Protein AF-X1IWH0-F1 (afdb_monomer_lite)

Sequence (156 aa):
MVKEAANLKVDIVLKDPWERNLRKILNFGHSIGHALEVWAGYQYLSHGEAVALGMLIETKIARNRGICSEDLEEQIKHALSFLLSSPLRKQEQESINIDIRNLDINQLWETLTLDKKNYQGKITFILPEALGKVILIDSITKEEVVKALEEFKKEW

Structure (mmCIF, N/CA/C/O backbone):
data_AF-X1IWH0-F1
#
_entry.id   AF-X1IWH0-F1
#
loop_
_atom_site.group_PDB
_atom_site.id
_atom_site.type_symbol
_atom_site.label_atom_id
_atom_site.label_alt_id
_atom_site.label_comp_id
_atom_site.label_asym_id
_atom_site.label_entity_id
_atom_site.label_seq_id
_atom_site.pdbx_PDB_ins_code
_atom_site.Cartn_x
_atom_site.Cartn_y
_atom_site.Cartn_z
_atom_site.occupancy
_atom_site.B_iso_or_equiv
_atom_site.auth_seq_id
_atom_site.auth_comp_id
_atom_site.auth_asym_id
_atom_site.auth_atom_id
_atom_site.pdbx_PDB_model_num
ATOM 1 N N . MET A 1 1 ? 16.357 -10.006 -12.582 1.00 80.81 1 MET A N 1
ATOM 2 C CA . MET A 1 1 ? 15.395 -9.136 -11.860 1.00 80.81 1 MET A CA 1
ATOM 3 C C . MET A 1 1 ? 15.557 -7.653 -12.190 1.00 80.81 1 MET A C 1
ATOM 5 O O . MET A 1 1 ? 14.572 -7.018 -12.542 1.00 80.81 1 MET A O 1
ATOM 9 N N . VAL A 1 2 ? 16.762 -7.073 -12.075 1.00 90.94 2 VAL A N 1
ATOM 10 C CA . VAL A 1 2 ? 16.968 -5.624 -12.311 1.00 90.94 2 VAL A CA 1
ATOM 11 C C . VAL A 1 2 ? 16.602 -5.207 -13.740 1.00 90.94 2 VAL A C 1
ATOM 13 O O . VAL A 1 2 ? 15.905 -4.215 -13.932 1.00 90.94 2 VAL A O 1
ATOM 16 N N . LYS A 1 3 ? 17.026 -5.986 -14.744 1.00 94.38 3 LYS A N 1
ATOM 17 C CA . LYS A 1 3 ? 16.736 -5.715 -16.160 1.00 94.38 3 LYS A CA 1
ATOM 18 C C . LYS A 1 3 ? 15.236 -5.760 -16.452 1.00 94.38 3 LYS A C 1
ATOM 20 O O . LYS A 1 3 ? 14.717 -4.882 -17.129 1.00 94.38 3 LYS A O 1
ATOM 25 N N . GLU A 1 4 ? 14.543 -6.771 -15.940 1.00 93.00 4 GLU A N 1
ATOM 26 C CA . GLU A 1 4 ? 13.111 -6.958 -16.165 1.00 93.00 4 GLU A CA 1
ATOM 27 C C . GLU A 1 4 ? 12.297 -5.834 -15.513 1.00 93.00 4 GLU A C 1
ATOM 29 O O . GLU A 1 4 ? 11.425 -5.262 -16.162 1.00 93.00 4 GLU A O 1
ATOM 34 N N . ALA A 1 5 ? 12.630 -5.457 -14.273 1.00 91.38 5 ALA A N 1
ATOM 35 C CA . ALA A 1 5 ? 11.981 -4.346 -13.579 1.00 91.38 5 ALA A CA 1
ATOM 36 C C . ALA A 1 5 ? 12.205 -3.003 -14.296 1.00 91.38 5 ALA A C 1
ATOM 38 O O . ALA A 1 5 ? 11.267 -2.220 -14.463 1.00 91.38 5 ALA A O 1
ATOM 39 N N . ALA A 1 6 ? 13.433 -2.750 -14.762 1.00 93.44 6 ALA A N 1
ATOM 40 C CA . ALA A 1 6 ? 13.753 -1.550 -15.529 1.00 93.44 6 ALA A CA 1
ATOM 41 C C . ALA A 1 6 ? 12.962 -1.496 -16.842 1.00 93.44 6 ALA A C 1
ATOM 43 O O . ALA A 1 6 ? 12.339 -0.477 -17.131 1.00 93.44 6 ALA A O 1
ATOM 44 N N . ASN A 1 7 ? 12.923 -2.600 -17.593 1.00 95.06 7 ASN A N 1
ATOM 45 C CA . ASN A 1 7 ? 12.180 -2.681 -18.849 1.00 95.06 7 ASN A CA 1
ATOM 46 C C . ASN A 1 7 ? 10.680 -2.448 -18.641 1.00 95.06 7 ASN A C 1
ATOM 48 O O . ASN A 1 7 ? 10.093 -1.644 -19.355 1.00 95.06 7 ASN A O 1
ATOM 52 N N . LEU A 1 8 ? 10.077 -3.063 -17.617 1.00 92.62 8 LEU A N 1
ATOM 53 C CA . LEU A 1 8 ? 8.661 -2.859 -17.305 1.00 92.62 8 LEU A CA 1
ATOM 54 C C . LEU A 1 8 ? 8.350 -1.383 -17.016 1.00 92.62 8 LEU A C 1
ATOM 56 O O . LEU A 1 8 ? 7.378 -0.830 -17.535 1.00 92.62 8 LEU A O 1
ATOM 60 N N . LYS A 1 9 ? 9.192 -0.724 -16.209 1.00 93.31 9 LYS A N 1
ATOM 61 C CA . LYS A 1 9 ? 9.035 0.703 -15.904 1.00 93.31 9 LYS A CA 1
ATOM 62 C C . LYS A 1 9 ? 9.195 1.558 -17.158 1.00 93.31 9 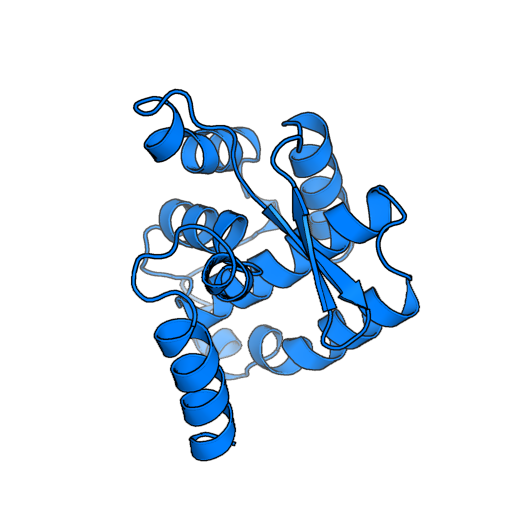LYS A C 1
ATOM 64 O O . LYS A 1 9 ? 8.391 2.462 -17.368 1.00 93.31 9 LYS A O 1
ATOM 69 N N . VAL A 1 10 ? 10.201 1.276 -17.985 1.00 95.31 10 VAL A N 1
ATOM 70 C CA . VAL A 1 10 ? 10.434 1.987 -19.250 1.00 95.31 10 VAL A CA 1
ATOM 71 C C . VAL A 1 10 ? 9.225 1.851 -20.171 1.00 95.31 10 VAL A C 1
ATOM 73 O O . VAL A 1 10 ? 8.728 2.865 -20.651 1.00 95.31 10 VAL A O 1
ATOM 76 N N . ASP A 1 11 ? 8.688 0.645 -20.346 1.00 95.31 11 ASP A N 1
ATOM 77 C CA . ASP A 1 11 ? 7.522 0.402 -21.200 1.00 95.31 11 ASP A CA 1
ATOM 78 C C . ASP A 1 11 ? 6.290 1.193 -20.743 1.00 95.31 11 ASP A C 1
ATOM 80 O O . ASP A 1 11 ? 5.543 1.722 -21.567 1.00 95.31 11 ASP A O 1
ATOM 84 N N . ILE A 1 12 ? 6.071 1.297 -19.429 1.00 93.62 12 ILE A N 1
ATOM 85 C CA . ILE A 1 12 ? 4.967 2.078 -18.857 1.00 93.62 12 ILE A CA 1
ATOM 86 C C . ILE A 1 12 ? 5.210 3.582 -19.035 1.00 93.62 12 ILE A C 1
ATOM 88 O O . ILE A 1 12 ? 4.307 4.305 -19.457 1.00 93.62 12 ILE A O 1
ATOM 92 N N . VAL A 1 13 ? 6.427 4.059 -18.760 1.00 94.31 13 VAL A N 1
ATOM 93 C CA . VAL A 1 13 ? 6.792 5.478 -18.887 1.00 94.31 13 VAL A CA 1
ATOM 94 C C . VAL A 1 13 ? 6.728 5.940 -20.342 1.00 94.31 13 VAL A C 1
ATOM 96 O O . VAL A 1 13 ? 6.240 7.033 -20.598 1.00 94.31 13 VAL A O 1
ATOM 99 N N . LEU A 1 14 ? 7.149 5.121 -21.307 1.00 94.69 14 LEU A N 1
ATOM 100 C CA . LEU A 1 14 ? 7.061 5.462 -22.730 1.00 94.69 14 LEU A CA 1
ATOM 101 C C . LEU A 1 14 ? 5.611 5.592 -23.213 1.00 94.69 14 LEU A C 1
ATOM 103 O O . LEU A 1 14 ? 5.326 6.413 -24.083 1.00 94.69 14 LEU A O 1
ATOM 107 N N . LYS A 1 15 ? 4.688 4.813 -22.638 1.00 94.19 15 LYS A N 1
ATOM 108 C CA . LYS A 1 15 ? 3.253 4.876 -22.956 1.00 94.19 15 LYS A CA 1
ATOM 109 C C . LYS A 1 15 ? 2.544 6.069 -22.311 1.00 94.19 15 LYS A C 1
ATOM 111 O O . LYS A 1 15 ? 1.533 6.521 -22.840 1.00 94.19 15 LYS A O 1
ATOM 116 N N . ASP A 1 16 ? 3.051 6.579 -21.190 1.00 93.19 16 ASP A N 1
ATOM 117 C CA . ASP A 1 16 ? 2.509 7.761 -20.511 1.00 93.19 16 ASP A CA 1
ATOM 118 C C . ASP A 1 16 ? 3.623 8.613 -19.863 1.00 93.19 16 ASP A C 1
ATOM 120 O O . ASP A 1 16 ? 3.792 8.612 -18.637 1.00 93.19 16 ASP A O 1
ATOM 124 N N . PRO A 1 17 ? 4.397 9.367 -20.673 1.00 90.31 17 PRO A N 1
ATOM 125 C CA . PRO A 1 17 ? 5.570 10.100 -20.185 1.00 90.31 17 PRO A CA 1
ATOM 126 C C . PRO A 1 17 ? 5.227 11.186 -19.163 1.00 90.31 17 PRO A C 1
ATOM 128 O O . PRO A 1 17 ? 6.025 11.482 -18.274 1.00 90.31 17 PRO A O 1
ATOM 131 N N . TRP A 1 18 ? 4.021 11.747 -19.275 1.00 88.06 18 TRP A N 1
ATOM 132 C CA . TRP A 1 18 ? 3.540 12.893 -18.502 1.00 88.06 18 TRP A CA 1
ATOM 133 C C . TRP A 1 18 ? 2.641 12.506 -17.320 1.00 88.06 18 TRP A C 1
ATOM 135 O O . TRP A 1 18 ? 2.018 13.385 -16.734 1.00 88.06 18 TRP A O 1
ATOM 145 N N . GLU A 1 19 ? 2.539 11.211 -17.003 1.00 84.19 19 GLU A N 1
ATOM 146 C CA . GLU A 1 19 ? 1.761 10.681 -15.873 1.00 84.19 19 GLU A CA 1
ATOM 147 C C . GLU A 1 19 ? 0.295 11.137 -15.843 1.00 84.19 19 GLU A C 1
ATOM 149 O O . GLU A 1 19 ? -0.283 11.466 -14.804 1.00 84.19 19 GLU A O 1
ATOM 154 N N . ARG A 1 20 ? -0.348 11.163 -17.010 1.00 82.06 20 ARG A N 1
ATOM 155 C CA . ARG A 1 20 ? -1.751 11.583 -17.090 1.00 82.06 20 ARG A CA 1
ATOM 156 C C . ARG A 1 20 ? -2.684 10.465 -16.637 1.00 82.06 20 ARG A C 1
ATOM 158 O O . ARG A 1 20 ? -3.678 10.744 -15.964 1.00 82.06 20 ARG A O 1
ATOM 165 N N . ASN A 1 21 ? -2.345 9.215 -16.956 1.00 85.00 21 ASN A N 1
ATOM 166 C CA . ASN A 1 21 ? -3.210 8.051 -16.786 1.00 85.00 21 ASN A CA 1
ATOM 167 C C . ASN A 1 21 ? -2.412 6.802 -16.376 1.00 85.00 21 ASN A C 1
ATOM 169 O O . ASN A 1 21 ? -2.258 6.536 -15.187 1.00 85.00 21 ASN A O 1
ATOM 173 N N . LEU A 1 22 ? -1.922 6.031 -17.354 1.00 89.62 22 LEU A N 1
ATOM 174 C CA . LEU A 1 22 ? -1.364 4.690 -17.164 1.00 89.62 22 LEU A CA 1
ATOM 175 C C . LEU A 1 22 ? -0.213 4.662 -16.160 1.00 89.62 22 LEU A C 1
ATOM 177 O O . LEU A 1 22 ? -0.150 3.748 -15.346 1.00 89.62 22 LEU A O 1
ATOM 181 N N . ARG A 1 23 ? 0.692 5.644 -16.194 1.00 91.75 23 ARG A N 1
ATOM 182 C CA . ARG A 1 23 ? 1.911 5.610 -15.375 1.00 91.75 23 ARG A CA 1
ATOM 183 C C . ARG A 1 23 ? 1.618 5.643 -13.872 1.00 91.75 23 ARG A C 1
ATOM 185 O O . ARG A 1 23 ? 2.426 5.132 -13.100 1.00 91.75 23 ARG A O 1
ATOM 192 N N . LYS A 1 24 ? 0.438 6.124 -13.465 1.00 91.06 24 LYS A N 1
ATOM 193 C CA . LYS A 1 24 ? -0.007 6.136 -12.063 1.00 91.06 24 LYS A CA 1
ATOM 194 C C . LYS A 1 24 ? -0.025 4.748 -11.426 1.00 91.06 24 LYS A C 1
ATOM 196 O O . LYS A 1 24 ? 0.136 4.671 -10.219 1.00 91.06 24 LYS A O 1
ATOM 201 N N . ILE A 1 25 ? -0.157 3.660 -12.196 1.00 93.50 25 ILE A N 1
ATOM 202 C CA . ILE A 1 25 ? -0.118 2.287 -11.653 1.00 93.50 25 ILE A CA 1
ATOM 203 C C . ILE A 1 25 ? 1.199 1.957 -10.937 1.00 93.50 25 ILE A C 1
ATOM 205 O O . ILE A 1 25 ? 1.229 1.069 -10.092 1.00 93.50 25 ILE A O 1
ATOM 209 N N . LEU A 1 26 ? 2.283 2.672 -11.260 1.00 93.12 26 LEU A N 1
ATOM 210 C CA . LEU A 1 26 ? 3.579 2.517 -10.599 1.00 93.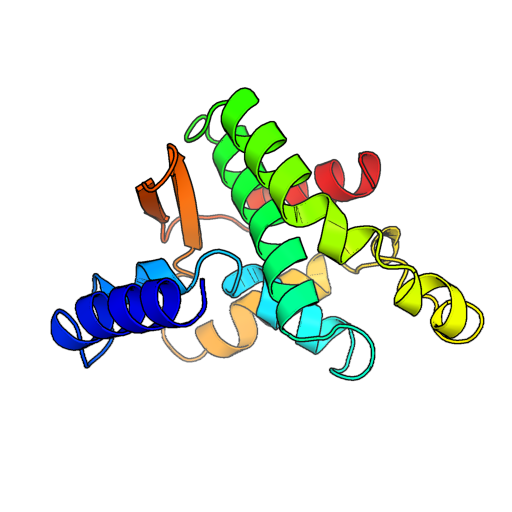12 26 LEU A CA 1
ATOM 211 C C . LEU A 1 26 ? 3.568 3.024 -9.150 1.00 93.12 26 LEU A C 1
ATOM 213 O O . LEU A 1 26 ? 4.465 2.679 -8.389 1.00 93.12 26 LEU A O 1
ATOM 217 N N . ASN A 1 27 ? 2.551 3.802 -8.773 1.00 93.56 27 ASN A N 1
ATOM 218 C CA . ASN A 1 27 ? 2.424 4.417 -7.456 1.00 93.56 27 ASN A CA 1
ATOM 219 C C . ASN A 1 27 ? 1.688 3.513 -6.447 1.00 93.56 27 ASN A C 1
ATOM 221 O O . ASN A 1 27 ? 1.240 4.003 -5.411 1.00 93.56 27 ASN A O 1
ATOM 225 N N . PHE A 1 28 ? 1.551 2.209 -6.720 1.00 96.38 28 PHE A N 1
ATOM 226 C CA . PHE A 1 28 ? 1.044 1.251 -5.731 1.00 96.38 28 PHE A CA 1
ATOM 227 C C . PHE A 1 28 ? 1.899 1.305 -4.457 1.00 96.38 28 PHE A C 1
ATOM 229 O O . PHE A 1 28 ? 3.128 1.249 -4.523 1.00 96.38 28 PHE A O 1
ATOM 236 N N . GLY A 1 29 ? 1.248 1.496 -3.311 1.00 94.56 29 GLY A N 1
ATOM 237 C CA . GLY A 1 29 ? 1.874 1.655 -2.002 1.00 94.56 29 GLY A CA 1
ATOM 238 C C . GLY A 1 29 ? 2.501 3.024 -1.742 1.00 94.56 29 GLY A C 1
ATOM 239 O O . GLY A 1 29 ? 2.884 3.299 -0.609 1.00 94.56 29 GLY A O 1
ATOM 240 N N . HIS A 1 30 ? 2.608 3.906 -2.741 1.00 94.00 30 HIS A N 1
ATOM 241 C CA . HIS A 1 30 ? 3.309 5.183 -2.579 1.00 94.00 30 HIS A CA 1
ATOM 242 C C . HIS A 1 30 ? 2.453 6.243 -1.884 1.00 94.00 30 HIS A C 1
ATOM 244 O O . HIS A 1 30 ? 3.011 7.143 -1.263 1.00 94.00 30 HIS A O 1
ATOM 250 N N . SER A 1 31 ? 1.117 6.151 -1.941 1.00 91.56 31 SER A N 1
ATOM 251 C CA . SER A 1 31 ? 0.270 7.130 -1.247 1.00 91.56 31 SER A CA 1
ATOM 252 C C . SER A 1 31 ? 0.470 7.005 0.259 1.00 91.56 31 SER A C 1
ATOM 254 O O . SER A 1 31 ? 0.873 7.966 0.910 1.00 91.56 31 SER A O 1
ATOM 256 N N . ILE A 1 32 ? 0.266 5.801 0.800 1.00 92.38 32 ILE A N 1
ATOM 257 C CA . ILE A 1 32 ? 0.522 5.531 2.219 1.00 92.38 32 ILE A CA 1
ATOM 258 C C . ILE A 1 32 ? 2.023 5.574 2.531 1.00 92.38 32 ILE A C 1
ATOM 260 O O . ILE A 1 32 ? 2.406 6.113 3.566 1.00 92.38 32 ILE A O 1
ATOM 264 N N . GLY A 1 33 ? 2.873 5.066 1.634 1.00 92.06 33 GLY A N 1
ATOM 265 C CA . GLY A 1 33 ? 4.323 5.032 1.821 1.00 92.06 33 GLY A CA 1
ATOM 266 C C . GLY A 1 33 ? 4.927 6.413 2.056 1.00 92.06 33 GLY A C 1
ATOM 267 O O . GLY A 1 33 ? 5.575 6.617 3.076 1.00 92.06 33 GLY A O 1
ATOM 268 N N . HIS A 1 34 ? 4.633 7.398 1.203 1.00 91.06 34 HIS A N 1
ATOM 269 C CA . HIS A 1 34 ? 5.124 8.765 1.413 1.00 91.06 34 HIS A CA 1
ATOM 270 C C . HIS A 1 34 ? 4.619 9.368 2.732 1.00 91.06 34 HIS A C 1
ATOM 272 O O . HIS A 1 34 ? 5.352 10.080 3.418 1.00 91.06 34 HIS A O 1
ATOM 278 N N . ALA A 1 35 ? 3.380 9.064 3.131 1.00 89.94 35 ALA A N 1
ATOM 279 C CA . ALA A 1 35 ? 2.857 9.539 4.408 1.00 89.94 35 ALA A CA 1
ATOM 280 C C . ALA A 1 35 ? 3.581 8.907 5.611 1.00 89.94 35 ALA A C 1
ATOM 282 O O . ALA A 1 35 ? 3.817 9.586 6.611 1.00 89.94 35 ALA A O 1
ATOM 283 N N . LEU A 1 36 ? 3.980 7.636 5.499 1.00 88.88 36 LEU A N 1
ATOM 284 C CA . LEU A 1 36 ? 4.807 6.951 6.492 1.00 88.88 36 LEU A CA 1
ATOM 285 C C . LEU A 1 36 ? 6.236 7.505 6.539 1.00 88.88 36 LEU A C 1
ATOM 287 O O . LEU A 1 36 ? 6.778 7.635 7.632 1.00 88.88 36 LEU A O 1
ATOM 291 N N . GLU A 1 37 ? 6.838 7.869 5.403 1.00 89.69 37 GLU A N 1
ATOM 292 C CA . GLU A 1 37 ? 8.172 8.495 5.366 1.00 89.69 37 GLU A CA 1
ATOM 293 C C . GLU A 1 37 ? 8.189 9.830 6.114 1.00 89.69 37 GLU A C 1
ATOM 295 O O . GLU A 1 37 ? 9.063 10.064 6.951 1.00 89.69 37 GLU A O 1
ATOM 300 N N . VAL A 1 38 ? 7.191 10.681 5.854 1.00 88.06 38 VAL A N 1
ATOM 301 C CA . VAL A 1 38 ? 7.022 11.965 6.548 1.00 88.06 38 VAL A CA 1
ATOM 302 C C . VAL A 1 38 ? 6.811 11.744 8.043 1.00 88.06 38 VAL A C 1
ATOM 304 O O . VAL A 1 38 ? 7.449 12.414 8.854 1.00 88.06 38 VAL A O 1
ATOM 307 N N . TRP A 1 39 ? 5.941 10.801 8.419 1.00 85.62 39 TRP A N 1
ATOM 308 C CA . TRP A 1 39 ? 5.690 10.480 9.825 1.00 85.62 39 TRP A CA 1
ATOM 309 C C . TRP A 1 39 ? 6.949 9.960 10.534 1.00 85.62 39 TRP A C 1
ATOM 311 O O . TRP A 1 39 ? 7.241 10.377 11.651 1.00 85.62 39 TRP A O 1
ATOM 321 N N . ALA A 1 40 ? 7.737 9.117 9.864 1.00 82.06 40 ALA A N 1
ATOM 322 C CA . ALA A 1 40 ? 9.007 8.601 10.371 1.00 82.06 40 ALA A CA 1
ATOM 323 C C . ALA A 1 40 ? 10.164 9.617 10.276 1.00 82.06 40 ALA A C 1
ATOM 325 O O . ALA A 1 40 ? 11.315 9.266 10.544 1.00 82.06 40 ALA A O 1
ATOM 326 N N . GLY A 1 41 ? 9.895 10.857 9.857 1.00 82.12 41 GLY A N 1
ATOM 327 C CA . GLY A 1 41 ? 10.893 11.918 9.752 1.00 82.12 41 GLY A CA 1
ATOM 328 C C . GLY A 1 41 ? 12.024 11.624 8.763 1.00 82.12 41 GLY A C 1
ATOM 329 O O . GLY A 1 41 ? 13.107 12.176 8.927 1.00 82.12 41 GLY A O 1
ATOM 330 N N . TYR A 1 42 ? 11.805 10.751 7.769 1.00 78.44 42 TYR A N 1
ATOM 331 C CA . TYR A 1 42 ? 12.791 10.307 6.764 1.00 78.44 42 TYR A CA 1
ATOM 332 C C . TYR A 1 42 ? 14.075 9.653 7.303 1.00 78.44 42 TYR A C 1
ATOM 334 O O . TYR A 1 42 ? 15.003 9.398 6.538 1.00 78.44 42 TYR A O 1
ATOM 342 N N . GLN A 1 43 ? 14.164 9.396 8.606 1.00 70.38 43 GLN A N 1
ATOM 343 C CA . GLN A 1 43 ? 15.386 8.880 9.232 1.00 70.38 43 GLN A CA 1
ATOM 344 C C . GLN A 1 43 ? 15.325 7.382 9.497 1.00 70.38 43 GLN A C 1
ATOM 346 O O . GLN A 1 43 ? 16.363 6.736 9.600 1.00 70.38 43 GLN A O 1
ATOM 351 N N . TYR A 1 44 ? 14.115 6.845 9.630 1.00 72.62 44 TYR A N 1
ATOM 352 C CA . TYR A 1 44 ? 13.922 5.555 10.278 1.00 72.62 44 TYR A CA 1
ATOM 353 C C . TYR A 1 44 ? 13.217 4.522 9.389 1.00 72.62 44 TYR A C 1
ATOM 355 O O . TYR A 1 44 ? 13.374 3.323 9.593 1.00 72.62 44 TYR A O 1
ATOM 363 N N . LEU A 1 45 ? 12.467 4.973 8.381 1.00 78.25 45 LEU A N 1
ATOM 364 C CA . LEU A 1 45 ? 11.965 4.119 7.308 1.00 78.25 45 LEU A CA 1
ATOM 365 C C . LEU A 1 45 ? 12.718 4.458 6.030 1.00 78.25 45 LEU A C 1
ATOM 367 O O . LEU A 1 45 ? 12.668 5.599 5.567 1.00 78.25 45 LEU A O 1
ATOM 371 N N . SER A 1 46 ? 13.381 3.467 5.437 1.00 86.38 46 SER A N 1
ATOM 372 C CA . SER A 1 46 ? 13.839 3.610 4.060 1.00 86.38 46 SER A CA 1
ATOM 373 C C . SER A 1 46 ? 12.637 3.710 3.117 1.00 86.38 46 SER A C 1
ATOM 375 O O . SER A 1 46 ? 11.558 3.180 3.396 1.00 86.38 46 SER A O 1
ATOM 377 N N . HIS A 1 47 ? 12.839 4.326 1.953 1.00 88.94 47 HIS A N 1
ATOM 378 C CA . HIS A 1 47 ? 11.783 4.456 0.949 1.00 88.94 47 HIS A CA 1
ATOM 379 C C . HIS A 1 47 ? 11.155 3.107 0.571 1.00 88.94 47 HIS A C 1
ATOM 381 O O . HIS A 1 47 ? 9.936 2.966 0.514 1.00 88.94 47 HIS A O 1
ATOM 387 N N . GLY A 1 48 ? 11.986 2.077 0.378 1.00 88.81 48 GLY A N 1
ATOM 388 C CA . GLY A 1 48 ? 11.513 0.733 0.047 1.00 88.81 48 GLY A CA 1
ATOM 389 C C . GLY A 1 48 ? 10.659 0.102 1.151 1.00 88.81 48 GLY A C 1
ATOM 390 O O . GLY A 1 48 ? 9.668 -0.559 0.848 1.00 88.81 48 GLY A O 1
ATOM 391 N N . GLU A 1 49 ? 10.999 0.326 2.422 1.00 88.25 49 GLU A N 1
ATOM 392 C CA . GLU A 1 49 ? 10.195 -0.157 3.551 1.00 88.25 49 GLU A CA 1
ATOM 393 C C . GLU A 1 49 ? 8.874 0.596 3.672 1.00 88.25 49 GLU A C 1
ATOM 395 O O . GLU A 1 49 ? 7.833 -0.025 3.883 1.00 88.25 49 GLU A O 1
ATOM 400 N N . ALA A 1 50 ? 8.898 1.919 3.516 1.00 89.81 50 ALA A N 1
ATOM 401 C CA . ALA A 1 50 ? 7.692 2.728 3.568 1.00 89.81 50 ALA A CA 1
ATOM 402 C C . ALA A 1 50 ? 6.718 2.349 2.444 1.00 89.81 50 ALA A C 1
ATOM 404 O O . ALA A 1 50 ? 5.534 2.139 2.706 1.00 89.81 50 ALA A O 1
ATOM 405 N N . VAL A 1 51 ? 7.215 2.169 1.215 1.00 93.38 51 VAL A N 1
ATOM 406 C CA . VAL A 1 51 ? 6.407 1.682 0.086 1.00 93.38 51 VAL A CA 1
ATOM 407 C C . VAL A 1 51 ? 5.884 0.270 0.353 1.00 93.38 51 VAL A C 1
ATOM 409 O O . VAL A 1 51 ? 4.710 0.020 0.105 1.00 93.38 51 VAL A O 1
ATOM 412 N N . ALA A 1 52 ? 6.687 -0.642 0.911 1.00 92.69 52 ALA A N 1
ATOM 413 C CA . ALA A 1 52 ? 6.227 -1.992 1.248 1.00 92.69 52 ALA A CA 1
ATOM 414 C C . ALA A 1 52 ? 5.094 -1.986 2.291 1.00 92.69 52 ALA A C 1
ATOM 416 O O . ALA A 1 52 ? 4.079 -2.655 2.103 1.00 92.69 52 ALA A O 1
ATOM 417 N N . LEU A 1 53 ? 5.224 -1.199 3.363 1.00 91.19 53 LEU A N 1
ATOM 418 C CA . LEU A 1 53 ? 4.152 -1.008 4.348 1.00 91.19 53 LEU A CA 1
ATOM 419 C C . LEU A 1 53 ? 2.914 -0.376 3.704 1.00 91.19 53 LEU A C 1
ATOM 421 O O . LEU A 1 53 ? 1.789 -0.818 3.943 1.00 91.19 53 LEU A O 1
ATOM 425 N N . GLY A 1 54 ? 3.121 0.612 2.833 1.00 93.69 54 GLY A N 1
ATOM 426 C CA . GLY A 1 54 ? 2.052 1.230 2.066 1.00 93.69 54 GLY A CA 1
ATOM 427 C C . GLY A 1 54 ? 1.317 0.236 1.168 1.00 93.69 54 GLY A C 1
ATOM 428 O O . GLY A 1 54 ? 0.091 0.244 1.147 1.00 93.69 54 GLY A O 1
ATOM 429 N N . MET A 1 55 ? 2.029 -0.675 0.495 1.00 96.38 55 MET A N 1
ATOM 430 C CA . MET A 1 55 ? 1.422 -1.739 -0.311 1.00 96.38 55 MET A CA 1
ATOM 431 C C . MET A 1 55 ? 0.531 -2.645 0.542 1.00 96.38 55 MET A C 1
ATOM 433 O O . MET A 1 55 ? -0.561 -2.994 0.100 1.00 96.38 55 MET A O 1
ATOM 437 N N . LEU A 1 56 ? 0.942 -3.001 1.764 1.00 94.69 56 LEU A N 1
ATOM 438 C CA . LEU A 1 56 ? 0.122 -3.825 2.662 1.00 94.69 56 LEU A CA 1
ATOM 439 C C . LEU A 1 56 ? -1.156 -3.104 3.100 1.00 94.69 56 LEU A C 1
ATOM 441 O O . LEU A 1 56 ? -2.239 -3.684 3.049 1.00 94.69 56 LEU A O 1
ATOM 445 N N . ILE A 1 57 ? -1.052 -1.830 3.477 1.00 94.19 57 ILE A N 1
ATOM 446 C CA . ILE A 1 57 ? -2.205 -1.032 3.914 1.00 94.19 57 ILE A CA 1
ATOM 447 C C . ILE A 1 57 ? -3.161 -0.774 2.740 1.00 94.19 57 ILE A C 1
ATOM 449 O O . ILE A 1 57 ? -4.370 -0.947 2.880 1.00 94.19 57 ILE A O 1
ATOM 453 N N . GLU A 1 58 ? -2.646 -0.428 1.557 1.00 96.56 58 GLU A N 1
ATOM 454 C CA . GLU A 1 58 ? -3.461 -0.264 0.346 1.00 96.56 58 GLU A CA 1
ATOM 455 C C . GLU A 1 58 ? -4.121 -1.590 -0.074 1.00 96.56 58 GLU A C 1
ATOM 457 O O . GLU A 1 58 ? -5.289 -1.608 -0.462 1.00 96.56 58 GLU A O 1
ATOM 462 N N . THR A 1 59 ? -3.436 -2.724 0.096 1.00 97.31 59 THR A N 1
ATOM 463 C CA . THR A 1 59 ? -4.028 -4.056 -0.113 1.00 97.31 59 THR A CA 1
ATOM 464 C C . THR A 1 59 ? -5.153 -4.335 0.883 1.00 97.31 59 THR A C 1
ATOM 466 O O . THR A 1 59 ? -6.208 -4.815 0.478 1.00 97.31 59 THR A O 1
ATOM 469 N N . LYS A 1 60 ? -4.997 -3.964 2.159 1.00 96.19 60 LYS A N 1
ATOM 470 C CA . LYS A 1 60 ? -6.065 -4.090 3.164 1.00 96.19 60 LYS A CA 1
ATOM 471 C C . LYS A 1 60 ? -7.294 -3.254 2.791 1.00 96.19 60 LYS A C 1
ATOM 473 O O . LYS A 1 60 ? -8.424 -3.726 2.909 1.00 96.19 60 LYS A O 1
ATOM 478 N N . ILE A 1 61 ? -7.100 -2.037 2.272 1.00 96.88 61 ILE A N 1
ATOM 479 C CA . ILE A 1 61 ? -8.199 -1.214 1.731 1.00 96.88 61 ILE A CA 1
ATOM 480 C C . ILE A 1 61 ? -8.892 -1.947 0.571 1.00 96.88 61 ILE A C 1
ATOM 482 O O . ILE A 1 61 ? -10.123 -2.013 0.527 1.00 96.88 61 ILE A O 1
ATOM 486 N N . ALA A 1 62 ? -8.120 -2.538 -0.346 1.00 97.75 62 ALA A N 1
ATOM 487 C CA . ALA A 1 62 ? -8.655 -3.320 -1.459 1.00 97.75 62 ALA A CA 1
ATOM 488 C C . ALA A 1 62 ? -9.466 -4.535 -0.977 1.00 97.75 62 ALA A C 1
ATOM 490 O O . ALA A 1 62 ? -10.579 -4.766 -1.461 1.00 97.75 62 ALA A O 1
ATOM 491 N N . ARG A 1 63 ? -8.962 -5.264 0.027 1.00 97.62 63 ARG A N 1
ATOM 492 C CA . ARG A 1 63 ? -9.647 -6.400 0.652 1.00 97.62 63 ARG A CA 1
ATOM 493 C C . ARG A 1 63 ? -10.970 -5.971 1.274 1.00 97.62 63 ARG A C 1
ATOM 495 O O . ARG A 1 63 ? -12.001 -6.582 0.995 1.00 97.62 63 ARG A O 1
ATOM 502 N N . ASN A 1 64 ? -10.955 -4.885 2.045 1.00 97.00 64 ASN A N 1
ATOM 503 C CA . ASN A 1 64 ? -12.131 -4.335 2.718 1.00 97.00 64 ASN A CA 1
ATOM 504 C C . ASN A 1 64 ? -13.229 -3.878 1.750 1.00 97.00 64 ASN A C 1
ATOM 506 O O . ASN A 1 64 ? -14.409 -3.930 2.094 1.00 97.00 64 ASN A O 1
ATOM 510 N N . ARG A 1 65 ? -12.856 -3.471 0.533 1.00 96.62 65 ARG A N 1
ATOM 511 C CA . ARG A 1 65 ? -13.791 -3.140 -0.553 1.00 96.62 65 ARG A CA 1
ATOM 512 C C . ARG A 1 65 ? -14.229 -4.342 -1.395 1.00 96.62 65 ARG A C 1
ATOM 514 O O . ARG A 1 65 ? -15.015 -4.167 -2.321 1.00 96.62 65 ARG A O 1
ATOM 521 N N . GLY A 1 66 ? -13.716 -5.541 -1.119 1.00 97.31 66 GLY A N 1
ATOM 522 C CA . GLY A 1 66 ? -13.965 -6.731 -1.935 1.00 97.31 66 GLY A CA 1
ATOM 523 C C . GLY A 1 66 ? -13.316 -6.683 -3.323 1.00 97.31 66 GLY A C 1
ATOM 524 O O . GLY A 1 66 ? -13.741 -7.414 -4.212 1.00 97.31 66 GLY A O 1
ATOM 525 N N . ILE A 1 67 ? -12.312 -5.823 -3.519 1.00 97.81 67 ILE A N 1
ATOM 526 C CA . ILE A 1 67 ? -11.592 -5.666 -4.793 1.00 97.81 67 ILE A CA 1
ATOM 527 C C . ILE A 1 67 ? -10.585 -6.799 -4.987 1.00 97.81 67 ILE A C 1
ATOM 529 O O . ILE A 1 67 ? -10.428 -7.287 -6.103 1.00 97.81 67 ILE A O 1
ATOM 533 N N . CYS A 1 68 ? -9.920 -7.229 -3.912 1.00 97.62 68 CYS A N 1
ATOM 534 C CA . CYS A 1 68 ? -9.021 -8.377 -3.940 1.00 97.62 68 CYS A CA 1
ATOM 535 C C . CYS A 1 68 ? -9.497 -9.518 -3.040 1.00 97.62 68 CYS A C 1
ATOM 537 O O . CYS A 1 68 ? -10.247 -9.327 -2.071 1.00 97.62 68 CYS A O 1
ATOM 539 N N . SER A 1 69 ? -9.024 -10.722 -3.364 1.00 97.69 69 SER A N 1
ATOM 540 C CA . SER A 1 69 ? -9.185 -11.905 -2.525 1.00 97.69 69 SER A CA 1
ATOM 541 C C . SER A 1 69 ? -8.243 -11.873 -1.321 1.00 97.69 69 SER A C 1
ATOM 543 O O . SER A 1 69 ? -7.223 -11.184 -1.317 1.00 97.69 69 SER A O 1
ATOM 545 N N . GLU A 1 70 ? -8.589 -12.661 -0.308 1.00 96.56 70 GLU A N 1
ATOM 546 C CA . GLU A 1 70 ? -7.727 -12.938 0.847 1.00 96.56 70 GLU A CA 1
ATOM 547 C C . GLU A 1 70 ? -6.435 -13.646 0.420 1.00 96.56 70 GLU A C 1
ATOM 549 O O . GLU A 1 70 ? -5.350 -13.273 0.852 1.00 96.56 70 GLU A O 1
ATOM 554 N N . ASP A 1 71 ? -6.526 -14.569 -0.544 1.00 97.75 71 ASP A N 1
ATOM 555 C CA . ASP A 1 71 ? -5.352 -15.237 -1.115 1.00 97.75 71 ASP A CA 1
ATOM 556 C C . ASP A 1 71 ? -4.360 -14.254 -1.752 1.00 97.75 71 ASP A C 1
ATOM 558 O O . ASP A 1 71 ? -3.150 -14.471 -1.684 1.00 97.75 71 ASP A O 1
ATOM 562 N N . LEU A 1 72 ? -4.844 -13.187 -2.406 1.00 97.50 72 LEU A N 1
ATOM 563 C CA . LEU A 1 72 ? -3.966 -12.171 -2.993 1.00 97.50 72 LEU A CA 1
ATOM 564 C C . LEU A 1 72 ? -3.284 -11.346 -1.902 1.00 97.50 72 LEU A C 1
ATOM 566 O O . LEU A 1 72 ? -2.095 -11.050 -2.009 1.00 97.50 72 LEU A O 1
ATOM 570 N N . GLU A 1 73 ? -4.032 -10.983 -0.864 1.00 96.19 73 GLU A N 1
ATOM 571 C CA . GLU A 1 73 ? -3.497 -10.263 0.286 1.00 96.19 73 GLU A CA 1
ATOM 572 C C . GLU A 1 73 ? -2.379 -11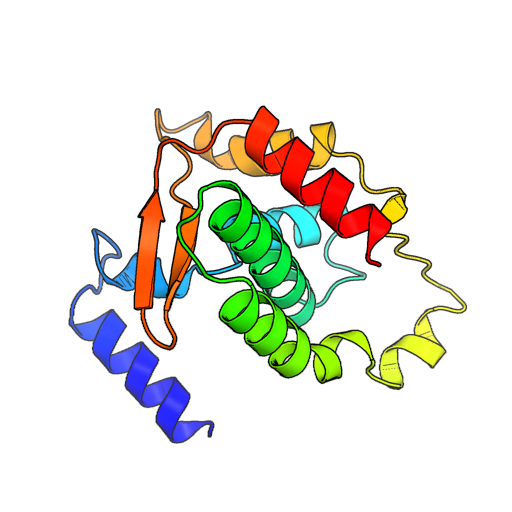.055 0.972 1.00 96.19 73 GLU A C 1
ATOM 574 O O . GLU A 1 73 ? -1.290 -10.517 1.184 1.00 96.19 73 GLU A O 1
ATOM 579 N N . GLU A 1 74 ? -2.597 -12.346 1.221 1.00 95.19 74 GLU A N 1
ATOM 580 C CA . GLU A 1 74 ? -1.592 -13.207 1.844 1.00 95.19 74 GLU A CA 1
ATOM 581 C C . GLU A 1 74 ? -0.366 -13.402 0.937 1.00 95.19 74 GLU A C 1
ATOM 583 O O . GLU A 1 74 ? 0.772 -13.376 1.406 1.00 95.19 74 GLU A O 1
ATOM 588 N N . GLN A 1 75 ? -0.556 -13.507 -0.384 1.00 96.31 75 GLN A N 1
ATOM 589 C CA . GLN A 1 75 ? 0.559 -13.557 -1.337 1.00 96.31 75 GLN A CA 1
ATOM 590 C C . GLN A 1 75 ? 1.410 -12.285 -1.311 1.00 96.31 75 GLN A C 1
ATOM 592 O O . GLN A 1 75 ? 2.639 -12.374 -1.317 1.00 96.31 75 GLN A O 1
ATOM 597 N N . ILE A 1 76 ? 0.780 -11.106 -1.266 1.00 95.44 76 ILE A N 1
ATOM 598 C CA . ILE A 1 76 ? 1.488 -9.823 -1.167 1.00 95.44 76 ILE A CA 1
ATOM 599 C C . ILE A 1 76 ? 2.233 -9.740 0.171 1.00 95.44 76 ILE A C 1
ATOM 601 O O . ILE A 1 76 ? 3.415 -9.392 0.196 1.00 95.44 76 ILE A O 1
ATOM 605 N N . LYS A 1 77 ? 1.584 -10.128 1.275 1.00 92.19 77 LYS A N 1
ATOM 606 C CA . LYS A 1 77 ? 2.195 -10.186 2.610 1.00 92.19 77 LYS A CA 1
ATOM 607 C C . LYS A 1 77 ? 3.419 -11.094 2.638 1.00 92.19 77 LYS A C 1
ATOM 609 O O . LYS A 1 77 ? 4.485 -10.685 3.100 1.00 92.19 77 LYS A O 1
ATOM 614 N N . HIS A 1 78 ? 3.296 -12.298 2.089 1.00 92.44 78 HIS A N 1
ATOM 615 C CA . HIS A 1 78 ? 4.390 -13.254 2.013 1.00 92.44 78 HIS A CA 1
ATOM 616 C C . HIS A 1 78 ? 5.537 -12.732 1.136 1.00 92.44 78 HIS A C 1
ATOM 618 O O . HIS A 1 78 ? 6.696 -12.788 1.553 1.00 92.44 78 HIS A O 1
ATOM 624 N N . ALA A 1 79 ? 5.232 -12.141 -0.024 1.00 91.69 79 ALA A N 1
ATOM 625 C CA . ALA A 1 79 ? 6.229 -11.556 -0.919 1.00 91.69 79 ALA A CA 1
ATOM 626 C C . ALA A 1 79 ? 7.010 -10.394 -0.281 1.00 91.69 79 ALA A C 1
ATOM 628 O O . ALA A 1 79 ? 8.181 -10.216 -0.597 1.00 91.69 79 ALA A O 1
ATOM 629 N N . LEU A 1 80 ? 6.395 -9.624 0.622 1.00 90.19 80 LEU A N 1
ATOM 630 C CA . LEU A 1 80 ? 7.023 -8.484 1.305 1.00 90.19 80 LEU A CA 1
ATOM 631 C C . LEU A 1 80 ? 7.645 -8.846 2.665 1.00 90.19 80 LEU A C 1
ATOM 633 O O . LEU A 1 80 ? 8.355 -8.030 3.256 1.00 90.19 80 LEU A O 1
ATOM 637 N N . SER A 1 81 ? 7.435 -10.073 3.151 1.00 85.00 81 SER A N 1
ATOM 638 C CA . SER A 1 81 ? 7.880 -10.523 4.478 1.00 85.00 81 SER A CA 1
ATOM 639 C C . SER A 1 81 ? 9.388 -10.361 4.702 1.00 85.00 81 SER A C 1
ATOM 641 O O . SER A 1 81 ? 9.814 -10.027 5.810 1.00 85.00 81 SER A O 1
ATOM 643 N N . PHE A 1 82 ? 10.205 -10.522 3.656 1.00 79.38 82 PHE A N 1
ATOM 644 C CA . PHE A 1 82 ? 11.663 -10.410 3.748 1.00 79.38 82 PHE A CA 1
ATOM 645 C C . PHE A 1 82 ? 12.137 -8.983 4.065 1.00 79.38 82 PHE A C 1
ATOM 647 O O . PHE A 1 82 ? 13.118 -8.820 4.788 1.00 79.38 82 PHE A O 1
ATOM 654 N N . LEU A 1 83 ? 11.433 -7.954 3.571 1.00 74.56 83 LEU A N 1
ATOM 655 C CA . LEU A 1 83 ? 11.747 -6.550 3.871 1.00 74.56 83 LEU A CA 1
ATOM 656 C C . LEU A 1 83 ? 11.428 -6.227 5.330 1.00 74.56 83 LEU A C 1
ATOM 658 O O . LEU A 1 83 ? 12.151 -5.481 5.981 1.00 74.56 83 LEU A O 1
ATOM 662 N N . LEU A 1 84 ? 10.371 -6.839 5.860 1.00 68.44 84 LEU A N 1
ATOM 663 C CA . LEU A 1 84 ? 9.865 -6.569 7.205 1.00 68.44 84 LEU A CA 1
ATOM 664 C C . LEU A 1 84 ? 10.596 -7.383 8.285 1.00 68.44 84 LEU A C 1
ATOM 666 O O . LEU A 1 84 ? 10.650 -6.957 9.438 1.00 68.44 84 LEU A O 1
ATOM 670 N N . SER A 1 85 ? 11.208 -8.507 7.896 1.00 65.81 85 SER A N 1
ATOM 671 C CA . SER A 1 85 ? 11.922 -9.447 8.776 1.00 65.81 85 SER A CA 1
ATOM 672 C C . SER A 1 85 ? 13.452 -9.314 8.720 1.00 65.81 85 SER A C 1
ATOM 674 O O . SER A 1 85 ? 14.159 -10.150 9.287 1.00 65.81 85 SER A O 1
ATOM 676 N N . SER A 1 86 ? 13.980 -8.312 8.008 1.00 55.41 86 SER A N 1
ATOM 677 C CA . SER A 1 86 ? 15.419 -8.180 7.745 1.00 55.41 86 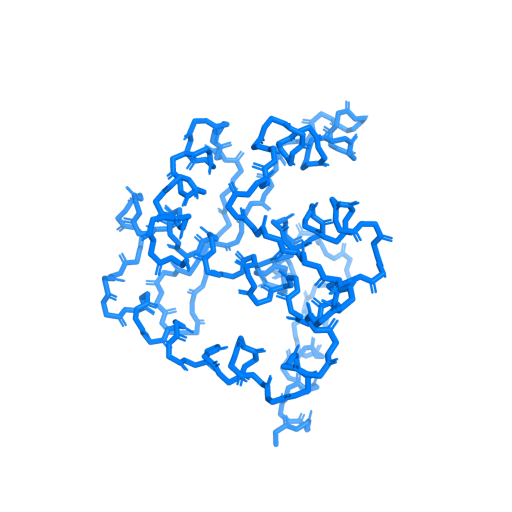SER A CA 1
ATOM 678 C C . SER A 1 86 ? 16.245 -8.108 9.046 1.00 55.41 86 SER A C 1
ATOM 680 O O . SER A 1 86 ? 15.954 -7.277 9.907 1.00 55.41 86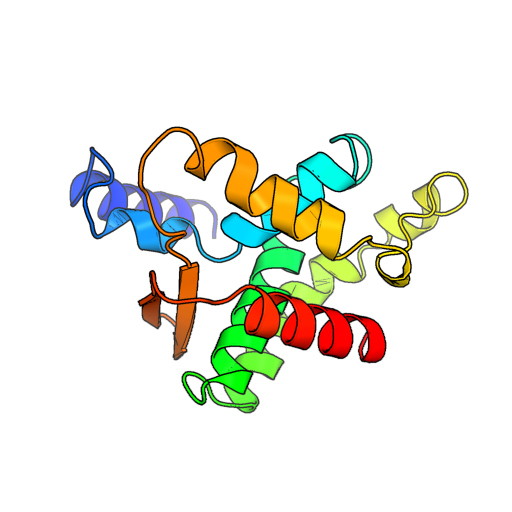 SER A O 1
ATOM 682 N N . PRO A 1 87 ? 17.308 -8.923 9.210 1.00 43.84 87 PRO A N 1
ATOM 683 C CA . PRO A 1 87 ? 18.179 -8.903 10.390 1.00 43.84 87 PRO A CA 1
ATOM 684 C C . PRO A 1 87 ? 18.853 -7.551 10.658 1.00 43.84 87 PRO A C 1
ATOM 686 O O . PRO A 1 87 ? 19.158 -7.258 11.811 1.00 43.84 87 PRO A O 1
ATOM 689 N N . LEU A 1 88 ? 19.037 -6.720 9.623 1.00 48.88 88 LEU A N 1
ATOM 690 C CA . LEU A 1 88 ? 19.585 -5.362 9.752 1.00 48.88 88 LEU A CA 1
ATOM 691 C C . LEU A 1 88 ? 18.730 -4.489 10.691 1.00 48.88 88 LEU A C 1
ATOM 693 O O . LEU A 1 88 ? 19.271 -3.704 11.461 1.00 48.88 88 LEU A O 1
ATOM 697 N N . ARG A 1 89 ? 17.410 -4.725 10.737 1.00 51.88 89 ARG A N 1
ATOM 698 C CA . ARG A 1 89 ? 16.478 -4.055 11.660 1.00 51.88 89 ARG A CA 1
ATOM 699 C C . ARG A 1 89 ? 16.736 -4.393 13.128 1.00 51.88 89 ARG A C 1
ATOM 701 O O . ARG A 1 89 ? 16.535 -3.546 13.989 1.00 51.88 89 ARG A O 1
ATOM 708 N N . LYS A 1 90 ? 17.171 -5.621 13.438 1.00 48.28 90 LYS A N 1
ATOM 709 C CA . LYS A 1 90 ? 17.355 -6.063 14.833 1.00 48.28 90 LYS A CA 1
ATOM 710 C C . LYS A 1 90 ? 18.526 -5.367 15.529 1.00 48.28 90 LYS A C 1
ATOM 712 O O . LYS A 1 90 ? 18.507 -5.281 16.748 1.00 48.28 90 LYS A O 1
ATOM 717 N N . GLN A 1 91 ? 19.519 -4.879 14.781 1.00 46.38 91 GLN A N 1
ATOM 718 C CA . GLN A 1 91 ? 20.648 -4.135 15.353 1.00 46.38 91 GLN A CA 1
ATOM 719 C C . GLN A 1 91 ? 20.346 -2.643 15.560 1.00 46.38 91 GLN A C 1
ATOM 721 O O . GLN A 1 91 ? 20.893 -2.050 16.483 1.00 46.38 91 GLN A O 1
ATOM 726 N N . GLU A 1 92 ? 19.459 -2.038 14.764 1.00 47.50 92 GLU A N 1
ATOM 727 C CA . GLU A 1 92 ? 19.093 -0.613 14.894 1.00 47.50 92 GLU A CA 1
ATOM 728 C C . GLU A 1 92 ? 17.890 -0.374 15.834 1.00 47.50 92 GLU A C 1
ATOM 730 O O . GLU A 1 92 ? 17.740 0.711 16.402 1.00 47.50 92 GLU A O 1
ATOM 735 N N . GLN A 1 93 ? 17.067 -1.404 16.079 1.00 46.41 93 GLN A N 1
ATOM 736 C CA . GLN A 1 93 ? 15.913 -1.355 16.991 1.00 46.41 93 GLN A CA 1
ATOM 737 C C . GLN A 1 93 ? 16.264 -1.088 18.462 1.00 46.41 93 GLN A C 1
ATOM 739 O O . GLN A 1 93 ? 15.407 -0.603 19.198 1.00 46.41 93 GLN A O 1
ATOM 744 N N . GLU A 1 94 ? 17.498 -1.345 18.909 1.00 45.44 94 GLU A N 1
ATOM 745 C CA . GLU A 1 94 ? 17.906 -0.998 20.281 1.00 45.44 94 GLU A CA 1
ATOM 746 C C . GLU A 1 94 ? 17.986 0.523 20.507 1.00 45.44 94 GLU A C 1
ATOM 748 O O . GLU A 1 94 ? 17.960 0.967 21.653 1.00 45.44 94 GLU A O 1
ATOM 753 N N . SER A 1 95 ? 18.040 1.335 19.441 1.00 43.25 95 SER A N 1
ATOM 754 C CA . SER A 1 95 ? 18.115 2.804 19.539 1.00 43.25 95 SER A CA 1
ATOM 755 C C . SER A 1 95 ? 16.932 3.544 18.906 1.00 43.25 95 SER A C 1
ATOM 757 O O . SER A 1 95 ? 16.679 4.692 19.269 1.00 43.25 95 SER A O 1
ATOM 759 N N . ILE A 1 96 ? 16.196 2.929 17.973 1.00 47.91 96 ILE A N 1
ATOM 760 C CA . ILE A 1 96 ? 15.114 3.586 17.226 1.00 47.91 96 ILE A CA 1
ATOM 761 C C . ILE A 1 96 ? 13.898 2.652 17.179 1.00 47.91 96 ILE A C 1
ATOM 763 O O . ILE A 1 96 ? 13.811 1.727 16.372 1.00 47.91 96 ILE A O 1
ATOM 767 N N . ASN A 1 97 ? 12.935 2.905 18.061 1.00 50.25 97 ASN A N 1
ATOM 768 C CA . ASN A 1 97 ? 11.700 2.135 18.156 1.00 50.25 97 ASN A CA 1
ATOM 769 C C . ASN A 1 97 ? 10.608 2.805 17.306 1.00 50.25 97 ASN A C 1
ATOM 771 O O . ASN A 1 97 ? 9.787 3.562 17.828 1.00 50.25 97 ASN A O 1
ATOM 775 N N . ILE A 1 98 ? 10.607 2.573 15.986 1.00 59.25 98 ILE A N 1
ATOM 776 C CA . ILE A 1 98 ? 9.422 2.890 15.174 1.00 59.25 98 ILE A CA 1
ATOM 777 C C . ILE A 1 98 ? 8.347 1.868 15.522 1.00 59.25 98 ILE A C 1
ATOM 779 O O . ILE A 1 98 ? 8.215 0.819 14.887 1.00 59.25 98 ILE A O 1
ATOM 783 N N . ASP A 1 99 ? 7.570 2.182 16.544 1.00 68.25 99 ASP A N 1
ATOM 784 C CA . ASP A 1 99 ? 6.387 1.411 16.861 1.00 68.25 99 ASP A CA 1
ATOM 785 C C . ASP A 1 99 ? 5.236 1.909 15.986 1.00 68.25 99 ASP A C 1
ATOM 787 O O . ASP A 1 99 ? 4.571 2.899 16.296 1.00 68.25 99 ASP A O 1
ATOM 791 N N . ILE A 1 100 ? 5.000 1.219 14.868 1.00 68.69 100 ILE A N 1
ATOM 792 C CA . ILE A 1 100 ? 3.877 1.521 13.973 1.00 68.69 100 ILE A CA 1
ATOM 793 C C . ILE A 1 100 ? 2.522 1.414 14.692 1.00 68.69 100 ILE A C 1
ATOM 795 O O . ILE A 1 100 ? 1.537 2.000 14.240 1.00 68.69 100 ILE A O 1
ATOM 799 N N . ARG A 1 101 ? 2.456 0.747 15.855 1.00 67.75 101 ARG A N 1
ATOM 800 C CA . ARG A 1 101 ? 1.256 0.730 16.703 1.00 67.75 101 ARG A CA 1
ATOM 801 C C . ARG A 1 101 ? 0.955 2.114 17.282 1.00 67.75 101 ARG A C 1
ATOM 803 O O . ARG A 1 101 ? -0.218 2.469 17.408 1.00 67.75 101 ARG A O 1
ATOM 810 N N . ASN A 1 102 ? 1.980 2.941 17.497 1.00 74.69 102 ASN A N 1
ATOM 811 C CA . ASN A 1 102 ? 1.864 4.323 17.977 1.00 74.69 102 ASN A CA 1
ATOM 812 C C . ASN A 1 102 ? 1.684 5.358 16.855 1.00 74.69 102 ASN A C 1
ATOM 814 O O . ASN A 1 102 ? 1.650 6.555 17.131 1.00 74.69 102 ASN A O 1
ATOM 818 N N . LEU A 1 103 ? 1.545 4.925 15.597 1.00 79.75 103 LEU A N 1
ATOM 819 C CA . LEU A 1 103 ? 1.217 5.807 14.476 1.00 79.75 103 LEU A CA 1
ATOM 820 C C . LEU A 1 103 ? -0.072 6.595 14.765 1.00 79.75 103 LEU A C 1
ATOM 822 O O . LEU A 1 103 ? -1.136 5.993 14.943 1.00 79.75 103 LEU A O 1
ATOM 826 N N . ASP A 1 104 ? -0.002 7.926 14.749 1.00 84.19 104 ASP A N 1
ATOM 827 C CA . ASP A 1 104 ? -1.197 8.768 14.786 1.00 84.19 104 ASP A CA 1
ATOM 828 C C . ASP A 1 104 ? -1.875 8.745 13.409 1.00 84.19 104 ASP A C 1
ATOM 830 O O . ASP A 1 104 ? -1.383 9.287 12.416 1.00 84.19 104 ASP A O 1
ATOM 834 N N . ILE A 1 105 ? -3.034 8.091 13.358 1.00 83.56 105 ILE A N 1
ATOM 835 C CA . ILE A 1 105 ? -3.820 7.909 12.138 1.00 83.56 105 ILE A CA 1
ATOM 836 C C . ILE A 1 105 ? -4.313 9.255 11.590 1.00 83.56 105 ILE A C 1
ATOM 838 O O . ILE A 1 105 ? -4.384 9.436 10.372 1.00 83.56 105 ILE A O 1
ATOM 842 N N . ASN A 1 106 ? -4.647 10.212 12.463 1.00 83.12 106 ASN A N 1
ATOM 843 C CA . ASN A 1 106 ? -5.085 11.534 12.027 1.00 83.12 106 ASN A CA 1
ATOM 844 C C . ASN A 1 106 ? -3.930 12.300 11.395 1.00 83.12 106 ASN A C 1
ATOM 846 O O . ASN A 1 106 ? -4.112 12.863 10.317 1.00 83.12 106 ASN A O 1
ATOM 850 N N . GLN A 1 107 ? -2.747 12.250 12.008 1.00 84.12 107 GLN A N 1
ATOM 851 C CA . GLN A 1 107 ? -1.549 12.871 11.453 1.00 84.12 107 GLN A CA 1
ATOM 852 C C . GLN A 1 107 ? -1.177 12.257 10.095 1.00 84.12 107 GLN A C 1
ATOM 854 O O . GLN A 1 107 ? -0.874 12.984 9.149 1.00 84.12 107 GLN A O 1
ATOM 859 N N . LEU A 1 108 ? -1.257 10.929 9.953 1.00 86.38 108 LEU A N 1
ATOM 860 C CA . LEU A 1 108 ? -0.999 10.271 8.672 1.00 86.38 108 LEU A CA 1
ATOM 861 C C . LEU A 1 108 ? -2.019 10.689 7.599 1.00 86.38 108 LEU A C 1
ATOM 863 O O . LEU A 1 108 ? -1.637 10.992 6.467 1.00 86.38 108 LEU A O 1
ATOM 867 N N . TRP A 1 109 ? -3.307 10.766 7.948 1.00 85.75 109 TRP A N 1
ATOM 868 C CA . TRP A 1 109 ? -4.340 11.259 7.032 1.00 85.75 109 TRP A CA 1
ATOM 869 C C . TRP A 1 109 ? -4.121 12.719 6.626 1.00 85.75 109 TRP A C 1
ATOM 871 O O . TRP A 1 109 ? -4.288 13.082 5.460 1.00 85.75 109 TRP A O 1
ATOM 881 N N . GLU A 1 110 ? -3.733 13.572 7.569 1.00 84.75 110 GLU A N 1
ATOM 882 C CA . GLU A 1 110 ? -3.389 14.953 7.262 1.00 84.75 110 GLU A CA 1
ATOM 883 C C . GLU A 1 110 ? -2.254 15.000 6.248 1.00 84.75 110 GLU A C 1
ATOM 885 O O . GLU A 1 110 ? -2.433 15.618 5.201 1.00 84.75 110 GLU A O 1
ATOM 890 N N . THR A 1 111 ? -1.177 14.246 6.470 1.00 85.12 111 THR A N 1
ATOM 891 C CA . THR A 1 111 ? -0.054 14.134 5.532 1.00 85.12 111 THR A CA 1
ATOM 892 C C . THR A 1 111 ? -0.479 13.674 4.138 1.00 85.12 111 THR A C 1
ATOM 894 O O . THR A 1 111 ? -0.090 14.296 3.151 1.00 85.12 111 THR A O 1
ATOM 897 N N . LEU A 1 112 ? -1.349 12.663 4.034 1.00 84.00 112 LEU A N 1
ATOM 898 C CA . LEU A 1 112 ? -1.908 12.207 2.750 1.00 84.00 112 LEU A CA 1
ATOM 899 C C . LEU A 1 112 ? -2.642 13.317 1.982 1.00 84.00 112 LEU A C 1
ATOM 901 O O . LEU A 1 112 ? -2.696 13.301 0.749 1.00 84.00 112 LEU A O 1
ATOM 905 N N . THR A 1 113 ? -3.233 14.265 2.712 1.00 79.56 113 THR A N 1
ATOM 906 C CA . THR A 1 113 ? -4.022 15.367 2.150 1.00 79.56 113 THR A CA 1
ATOM 907 C C . THR A 1 113 ? -3.246 16.678 2.011 1.00 79.56 113 THR A C 1
ATOM 909 O O . THR A 1 113 ? -3.725 17.554 1.297 1.00 79.56 113 THR A O 1
ATOM 912 N N . LEU A 1 114 ? -2.070 16.841 2.633 1.00 72.31 114 LEU A N 1
ATOM 913 C CA . LEU A 1 114 ? -1.315 18.107 2.648 1.00 72.31 114 LEU A CA 1
ATOM 914 C C . LEU A 1 114 ? -0.989 18.611 1.234 1.00 72.31 114 LEU A C 1
ATOM 916 O O . LE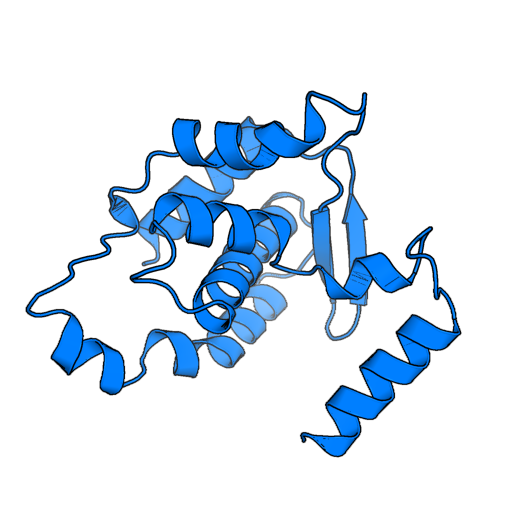U A 1 114 ? -1.334 19.743 0.900 1.00 72.31 114 LEU A O 1
ATOM 920 N N . ASP A 1 115 ? -0.431 17.756 0.375 1.00 58.84 115 ASP A N 1
ATOM 921 C CA . ASP A 1 115 ? -0.114 18.111 -1.021 1.00 58.84 115 ASP A CA 1
ATOM 922 C C . ASP A 1 115 ? -1.370 18.330 -1.882 1.00 58.84 115 ASP A C 1
ATOM 924 O O . ASP A 1 115 ? -1.375 19.075 -2.863 1.00 58.84 115 ASP A O 1
ATOM 928 N N . LYS A 1 116 ? -2.477 17.691 -1.497 1.00 59.28 116 LYS A N 1
ATOM 929 C CA . LYS A 1 116 ? -3.715 17.606 -2.280 1.00 59.28 116 LYS A CA 1
ATOM 930 C C . LYS A 1 116 ? -4.816 18.548 -1.799 1.00 59.28 116 LYS A C 1
ATOM 932 O O . LYS A 1 116 ? -5.903 18.526 -2.354 1.00 59.28 116 LYS A O 1
ATOM 937 N N . LYS A 1 117 ? -4.550 19.394 -0.799 1.00 50.56 117 LYS A N 1
ATOM 938 C CA . LYS A 1 117 ? -5.422 20.519 -0.411 1.00 50.56 117 LYS A CA 1
ATOM 939 C C . LYS A 1 117 ? -5.244 21.735 -1.333 1.00 50.56 117 LYS A C 1
ATOM 941 O O . LYS A 1 117 ? -6.163 22.539 -1.448 1.00 50.56 117 LYS A O 1
ATOM 946 N N . ASN A 1 118 ? -4.092 21.852 -2.003 1.00 41.66 118 ASN A N 1
ATOM 947 C CA . ASN A 1 118 ? -3.751 22.990 -2.872 1.00 41.66 118 ASN A CA 1
ATOM 948 C C . ASN A 1 118 ? -4.210 22.823 -4.331 1.00 41.66 118 ASN A C 1
ATOM 950 O O . ASN A 1 118 ? -4.487 23.807 -5.011 1.00 41.66 118 ASN A O 1
ATOM 954 N N . TYR A 1 119 ? -4.335 21.588 -4.809 1.00 44.06 119 TYR A N 1
ATOM 955 C CA . TYR A 1 119 ? -5.122 21.251 -5.995 1.00 44.06 119 TYR A CA 1
ATOM 956 C C . TYR A 1 119 ? -6.467 20.732 -5.497 1.00 44.06 119 TYR A C 1
ATOM 958 O O . TYR A 1 119 ? -6.481 20.033 -4.503 1.00 44.06 119 TYR A O 1
ATOM 966 N N . GLN A 1 120 ? -7.598 20.987 -6.152 1.00 50.28 120 GLN A N 1
ATOM 967 C CA . GLN A 1 120 ? -8.912 20.415 -5.780 1.00 50.28 120 GLN A CA 1
ATOM 968 C C . GLN A 1 120 ? -8.985 18.876 -5.995 1.00 50.28 120 GLN A C 1
ATOM 970 O O . GLN A 1 120 ? -10.007 18.330 -6.408 1.00 50.28 120 GLN A O 1
ATOM 975 N N . GLY A 1 121 ? -7.865 18.174 -5.824 1.00 55.78 121 GLY A N 1
ATOM 976 C CA . GLY A 1 121 ? -7.601 16.825 -6.274 1.00 55.78 121 GLY A CA 1
ATOM 977 C C . GLY A 1 121 ? -7.926 15.804 -5.203 1.00 55.78 121 GLY A C 1
ATOM 978 O O . GLY A 1 121 ? -7.322 15.760 -4.136 1.00 55.78 121 GLY A O 1
ATOM 979 N N . LYS A 1 122 ? -8.852 14.914 -5.535 1.00 70.56 122 LYS A N 1
ATOM 980 C CA . LYS A 1 122 ? -9.049 13.663 -4.813 1.00 70.56 122 LYS A CA 1
ATOM 981 C C . LYS A 1 122 ? -7.751 12.840 -4.780 1.00 70.56 122 LYS A C 1
ATOM 983 O O . LYS A 1 122 ? -6.978 12.839 -5.742 1.00 70.56 122 LYS A O 1
ATOM 988 N N . ILE A 1 123 ? -7.511 12.107 -3.693 1.00 80.88 123 ILE A N 1
ATOM 989 C CA . ILE A 1 123 ? -6.380 11.175 -3.601 1.00 80.88 123 ILE A CA 1
ATOM 990 C C . ILE A 1 123 ? -6.678 9.969 -4.495 1.00 80.88 123 ILE A C 1
ATOM 992 O O . ILE A 1 123 ? -7.579 9.194 -4.201 1.00 80.88 123 ILE A O 1
ATOM 996 N N . THR A 1 124 ? -5.910 9.795 -5.572 1.00 87.94 124 THR A N 1
ATOM 997 C CA . THR A 1 124 ? -5.942 8.555 -6.357 1.00 87.94 124 THR A CA 1
ATOM 998 C C . THR A 1 124 ? -5.089 7.482 -5.686 1.00 87.94 124 THR A C 1
ATOM 1000 O O . THR A 1 124 ? -3.866 7.601 -5.664 1.00 87.94 124 THR A O 1
ATOM 1003 N N . PHE A 1 125 ? -5.741 6.448 -5.166 1.00 92.69 125 PHE A N 1
ATOM 1004 C CA . PHE A 1 125 ? -5.121 5.217 -4.684 1.00 92.69 125 PHE A CA 1
ATOM 1005 C C . PHE A 1 125 ? -5.019 4.186 -5.805 1.00 92.69 125 PHE A C 1
ATOM 1007 O O . PHE A 1 125 ? -5.855 4.159 -6.711 1.00 92.69 125 PHE A O 1
ATOM 1014 N N . ILE A 1 126 ? -3.993 3.340 -5.734 1.00 95.69 126 ILE A N 1
ATOM 1015 C CA . ILE A 1 126 ? -3.756 2.252 -6.678 1.00 95.69 126 ILE A CA 1
ATOM 1016 C C . ILE A 1 126 ? -3.941 0.967 -5.885 1.00 95.69 126 ILE A C 1
ATOM 1018 O O . ILE A 1 126 ? -3.110 0.623 -5.055 1.00 95.69 126 ILE A O 1
ATOM 1022 N N . LEU A 1 127 ? -5.053 0.276 -6.110 1.00 97.19 127 LEU A N 1
ATOM 1023 C CA . LEU A 1 127 ? -5.420 -0.899 -5.328 1.00 97.19 127 LEU A CA 1
ATOM 1024 C C . LEU A 1 127 ? -5.199 -2.177 -6.143 1.00 97.19 127 LEU A C 1
ATOM 1026 O O . LEU A 1 127 ? -5.582 -2.207 -7.316 1.00 97.19 127 LEU A O 1
ATOM 1030 N N . PRO A 1 128 ? -4.611 -3.238 -5.564 1.00 97.88 128 PRO A N 1
ATOM 1031 C CA . PRO A 1 128 ? -4.483 -4.519 -6.243 1.00 97.88 128 PRO A CA 1
ATOM 1032 C C . PRO A 1 128 ? -5.855 -5.181 -6.399 1.00 97.88 128 PRO A C 1
ATOM 1034 O O . PRO A 1 128 ? -6.655 -5.197 -5.470 1.00 97.88 128 PRO A O 1
ATOM 1037 N N . GLU A 1 129 ? -6.113 -5.739 -7.578 1.00 97.75 129 GLU A N 1
ATOM 1038 C CA . GLU A 1 129 ? -7.334 -6.499 -7.895 1.00 97.75 129 GLU A CA 1
ATOM 1039 C C . GLU A 1 129 ? -7.004 -7.983 -8.099 1.00 97.75 129 GLU A C 1
ATOM 1041 O O . GLU A 1 129 ? -7.690 -8.868 -7.596 1.00 97.75 129 GLU A O 1
ATOM 1046 N N . ALA A 1 130 ? -5.905 -8.257 -8.805 1.00 97.12 130 ALA A N 1
ATOM 1047 C CA . ALA A 1 130 ? -5.362 -9.589 -9.040 1.00 97.12 130 ALA A CA 1
ATOM 1048 C C . ALA A 1 130 ? -3.841 -9.498 -9.236 1.00 97.12 130 ALA A C 1
ATOM 1050 O O . ALA A 1 130 ? -3.285 -8.406 -9.375 1.00 97.12 130 ALA A O 1
ATOM 1051 N N . LEU A 1 131 ? -3.147 -10.636 -9.301 1.00 93.94 131 LEU A N 1
ATOM 1052 C CA . LEU A 1 131 ? -1.725 -10.640 -9.654 1.00 93.94 131 LEU A CA 1
ATOM 1053 C C . LEU A 1 131 ? -1.495 -9.926 -10.994 1.00 93.94 131 LEU A C 1
ATOM 1055 O O . LEU A 1 131 ? -2.113 -10.253 -12.006 1.00 93.94 131 LEU A O 1
ATOM 1059 N N . GLY A 1 132 ? -0.605 -8.932 -10.984 1.00 92.12 132 GLY A N 1
ATOM 1060 C CA . GLY A 1 132 ? -0.297 -8.114 -12.158 1.00 92.12 132 GLY A CA 1
ATOM 1061 C C . GLY A 1 132 ? -1.392 -7.120 -12.565 1.00 92.12 132 GLY A C 1
ATOM 1062 O O . GLY A 1 132 ? -1.249 -6.481 -13.606 1.00 92.12 132 GLY A O 1
ATOM 1063 N N . LYS A 1 133 ? -2.465 -6.962 -11.774 1.00 95.81 133 LYS A N 1
ATOM 1064 C CA . LYS A 1 133 ? -3.591 -6.071 -12.080 1.00 95.81 133 LYS A CA 1
ATOM 1065 C C . LYS A 1 133 ? -3.927 -5.161 -10.899 1.00 95.81 133 LYS A C 1
ATOM 1067 O O . LYS A 1 133 ? -4.177 -5.622 -9.787 1.00 95.81 133 LYS A O 1
ATOM 1072 N N . VAL A 1 134 ? -3.982 -3.863 -11.177 1.00 96.62 134 VAL A N 1
ATOM 1073 C CA . VAL A 1 134 ? -4.365 -2.821 -10.220 1.00 96.62 134 VAL A CA 1
ATOM 1074 C C . VAL A 1 134 ? -5.465 -1.942 -10.802 1.00 96.62 134 VAL A C 1
ATOM 1076 O O . VAL A 1 134 ? -5.586 -1.816 -12.023 1.00 96.62 134 VAL A O 1
ATOM 1079 N N . ILE A 1 135 ? -6.224 -1.295 -9.925 1.00 95.50 135 ILE A N 1
ATOM 1080 C CA . ILE A 1 135 ? -7.244 -0.311 -10.280 1.00 95.50 135 ILE A CA 1
ATOM 1081 C C . ILE A 1 135 ? -6.976 1.027 -9.591 1.00 95.50 135 ILE A C 1
ATOM 1083 O O . ILE A 1 135 ? -6.435 1.079 -8.489 1.00 95.50 135 ILE A O 1
ATOM 1087 N N . LEU A 1 136 ? -7.354 2.119 -10.255 1.00 94.19 136 LEU A N 1
ATOM 1088 C CA . LEU A 1 136 ? -7.226 3.472 -9.720 1.00 94.19 136 LEU A CA 1
ATOM 1089 C C . LEU A 1 136 ? -8.545 3.874 -9.066 1.00 94.19 136 LEU A C 1
ATOM 1091 O O . LEU A 1 136 ? -9.592 3.788 -9.708 1.00 94.19 136 LEU A O 1
ATOM 1095 N N . ILE A 1 137 ? -8.494 4.363 -7.828 1.00 92.06 137 ILE A N 1
ATOM 1096 C CA . ILE A 1 137 ? -9.679 4.854 -7.123 1.00 92.06 137 ILE A CA 1
ATOM 1097 C C . ILE A 1 137 ? -9.418 6.225 -6.516 1.00 92.06 137 ILE A C 1
ATOM 1099 O O . ILE A 1 137 ? -8.489 6.400 -5.737 1.00 92.06 137 ILE A O 1
ATOM 1103 N N . ASP A 1 138 ? -10.262 7.197 -6.855 1.00 89.19 138 ASP A N 1
ATOM 1104 C CA . ASP A 1 138 ? -10.229 8.565 -6.333 1.00 89.19 138 ASP A CA 1
ATOM 1105 C C . ASP A 1 138 ? -11.206 8.788 -5.159 1.00 89.19 138 ASP A C 1
ATOM 1107 O O . ASP A 1 138 ? -11.241 9.860 -4.564 1.00 89.19 138 ASP A O 1
ATOM 1111 N N . SER A 1 139 ? -12.024 7.789 -4.825 1.00 88.81 139 SER A N 1
ATOM 1112 C CA . SER A 1 139 ? -13.135 7.902 -3.876 1.00 88.81 139 SER A CA 1
ATOM 1113 C C . SER A 1 139 ? -12.872 7.211 -2.536 1.00 88.81 139 SER A C 1
ATOM 1115 O O . SER A 1 139 ? -13.818 6.757 -1.892 1.00 88.81 139 SER A O 1
ATOM 1117 N N . ILE A 1 140 ? -11.606 7.061 -2.140 1.00 89.88 140 ILE A N 1
ATOM 1118 C CA . ILE A 1 140 ? -11.244 6.503 -0.829 1.00 89.88 140 ILE A CA 1
ATOM 1119 C C . ILE A 1 140 ? -11.519 7.544 0.256 1.00 89.88 140 ILE A C 1
ATOM 1121 O O . ILE A 1 140 ? -11.030 8.674 0.173 1.00 89.88 140 ILE A O 1
ATOM 1125 N N . THR A 1 141 ? -12.302 7.169 1.266 1.00 90.44 141 THR A N 1
ATOM 1126 C CA . THR A 1 141 ? -12.637 8.049 2.390 1.00 90.44 141 THR A CA 1
ATOM 1127 C C . THR A 1 141 ? -11.626 7.923 3.528 1.00 90.44 141 THR A C 1
ATOM 1129 O O . THR A 1 141 ? -10.853 6.964 3.609 1.00 90.44 141 THR A O 1
ATOM 1132 N N . LYS A 1 142 ? -11.638 8.902 4.442 1.00 89.19 142 LYS A N 1
ATOM 1133 C CA . LYS A 1 142 ? -10.797 8.875 5.645 1.00 89.19 142 LYS A CA 1
ATOM 1134 C C . LYS A 1 142 ? -11.081 7.627 6.479 1.00 89.19 142 LYS A C 1
ATOM 1136 O O . LYS A 1 142 ? -10.157 6.990 6.971 1.00 89.19 142 LYS A O 1
ATOM 1141 N N . GLU A 1 143 ? -12.353 7.275 6.619 1.00 91.56 143 GLU A N 1
ATOM 1142 C CA . GLU A 1 143 ? -12.827 6.164 7.443 1.00 91.56 143 GLU A CA 1
ATOM 1143 C C . GLU A 1 143 ? -12.285 4.823 6.942 1.00 91.56 143 GLU A C 1
ATOM 1145 O O . GLU A 1 143 ? -11.921 3.969 7.746 1.00 91.56 143 GLU A O 1
ATOM 1150 N N . GLU A 1 144 ? -12.176 4.647 5.625 1.00 92.81 144 GLU A N 1
ATOM 1151 C CA . GLU A 1 144 ? -11.621 3.429 5.031 1.00 92.81 144 GLU A CA 1
ATOM 1152 C C . GLU A 1 144 ? -10.124 3.288 5.297 1.00 92.81 144 GLU A C 1
ATOM 1154 O O . GLU A 1 144 ? -9.662 2.199 5.637 1.00 92.81 144 GLU A O 1
ATOM 1159 N N . VAL A 1 145 ? -9.375 4.392 5.200 1.00 91.44 145 VAL A N 1
ATOM 1160 C CA . VAL A 1 145 ? -7.944 4.408 5.535 1.00 91.44 145 VAL A CA 1
ATOM 1161 C C . VAL A 1 145 ? -7.736 4.135 7.022 1.00 91.44 145 VAL A C 1
ATOM 1163 O O . VAL A 1 145 ? -6.913 3.295 7.377 1.00 91.44 145 VAL A O 1
ATOM 1166 N N . VAL A 1 146 ? -8.515 4.786 7.892 1.00 90.94 146 VAL A N 1
ATOM 1167 C CA . VAL A 1 146 ? -8.475 4.564 9.347 1.00 90.94 146 VAL A CA 1
ATOM 1168 C C . VAL A 1 146 ? -8.755 3.098 9.673 1.00 90.94 146 VAL A C 1
ATOM 1170 O O . VAL A 1 146 ? -7.989 2.483 10.410 1.00 90.94 146 VAL A O 1
ATOM 1173 N N . LYS A 1 147 ? -9.814 2.519 9.096 1.00 93.12 147 LYS A N 1
ATOM 1174 C CA . LYS A 1 147 ? -10.180 1.117 9.319 1.00 93.12 147 LYS A CA 1
ATOM 1175 C C . LYS A 1 147 ? -9.053 0.168 8.906 1.00 93.12 147 LYS A C 1
ATOM 1177 O O . LYS A 1 147 ? -8.685 -0.705 9.687 1.00 93.12 147 LYS A O 1
ATOM 1182 N N . ALA A 1 148 ? -8.490 0.356 7.712 1.00 93.06 148 ALA A N 1
ATOM 1183 C CA . ALA A 1 148 ? -7.401 -0.483 7.222 1.00 93.06 148 ALA A CA 1
ATOM 1184 C C . ALA A 1 148 ? -6.145 -0.382 8.104 1.00 93.06 148 ALA A C 1
ATOM 1186 O O . ALA A 1 148 ? -5.499 -1.393 8.366 1.00 93.06 148 ALA A O 1
ATOM 1187 N N . LEU A 1 149 ? -5.818 0.814 8.604 1.00 89.75 149 LEU A N 1
ATOM 1188 C CA . LEU A 1 149 ? -4.695 1.026 9.523 1.00 89.75 149 LEU A CA 1
ATOM 1189 C C . LEU A 1 149 ? -4.921 0.372 10.891 1.00 89.75 149 LEU A C 1
ATOM 1191 O O . LEU A 1 149 ? -4.004 -0.239 11.429 1.00 89.75 149 LEU A O 1
ATOM 1195 N N . GLU A 1 150 ? -6.124 0.478 11.451 1.00 89.75 150 GLU A N 1
ATOM 1196 C CA . GLU A 1 150 ? -6.495 -0.174 12.714 1.00 89.75 150 GLU A CA 1
ATOM 1197 C C . GLU A 1 150 ? -6.416 -1.704 12.620 1.00 89.75 150 GLU A C 1
ATOM 1199 O O . GLU A 1 150 ? -5.918 -2.363 13.530 1.00 89.75 150 GLU A O 1
ATOM 1204 N N . GLU A 1 151 ? -6.885 -2.287 11.516 1.00 89.50 151 GLU A N 1
ATOM 1205 C CA . GLU A 1 151 ? -6.751 -3.725 11.254 1.00 89.50 151 GLU A CA 1
ATOM 1206 C C . GLU A 1 151 ? -5.284 -4.121 11.076 1.00 89.50 151 GLU A C 1
ATOM 1208 O O . GLU A 1 151 ? -4.821 -5.074 11.702 1.00 89.50 151 GLU A O 1
ATOM 1213 N N . PHE A 1 152 ? -4.524 -3.335 10.309 1.00 86.06 152 PHE A N 1
ATOM 1214 C CA . PHE A 1 152 ? -3.094 -3.551 10.114 1.00 86.06 152 PHE A CA 1
ATOM 1215 C C . PHE A 1 152 ? -2.323 -3.552 11.446 1.00 86.06 152 PHE A C 1
ATOM 1217 O O . PHE A 1 152 ? -1.530 -4.456 11.687 1.00 86.06 152 PHE A O 1
ATOM 1224 N N . LYS A 1 153 ? -2.604 -2.613 12.360 1.00 82.69 153 LYS A N 1
ATOM 1225 C CA . LYS A 1 153 ? -1.978 -2.557 13.696 1.00 82.69 153 LYS A CA 1
ATOM 1226 C C . LYS A 1 153 ? -2.271 -3.768 14.588 1.00 82.69 153 LYS A C 1
ATOM 1228 O O . LYS A 1 153 ? -1.526 -4.006 15.530 1.00 82.69 153 LYS A O 1
ATOM 1233 N N . LYS A 1 154 ? -3.369 -4.494 14.359 1.00 80.50 154 LYS A N 1
ATOM 1234 C CA . LYS A 1 154 ? -3.709 -5.702 15.137 1.00 80.50 154 LYS A CA 1
ATOM 1235 C C . LYS A 1 154 ? -2.973 -6.937 14.634 1.00 80.50 154 LYS A C 1
ATOM 1237 O O . LYS A 1 154 ? -2.765 -7.875 15.396 1.00 80.50 154 LYS A O 1
ATOM 1242 N N . GLU A 1 155 ? -2.623 -6.946 13.353 1.00 75.19 155 GLU A N 1
ATOM 1243 C CA . GLU A 1 155 ? -1.929 -8.054 12.695 1.00 75.19 155 GLU A CA 1
ATOM 1244 C C . GLU A 1 155 ? -0.401 -7.977 12.827 1.00 75.19 155 GLU A C 1
ATOM 1246 O O . GLU A 1 155 ? 0.267 -8.986 12.589 1.00 75.19 155 GLU A O 1
ATOM 1251 N N . TRP A 1 156 ? 0.133 -6.805 13.192 1.00 64.81 156 TRP A N 1
ATOM 1252 C CA . TRP A 1 156 ? 1.564 -6.486 13.253 1.00 64.81 156 TRP A CA 1
ATOM 1253 C C . TRP A 1 156 ? 2.008 -6.012 14.641 1.00 64.81 156 TRP A C 1
ATOM 1255 O O . TRP A 1 156 ? 3.082 -6.465 15.090 1.00 64.81 156 TRP A O 1
#

Foldseek 3Di:
DVVVVVVVLVVQCVVPVPPPPRNCLVCQLVLQLVLVCVQLVVPQDDSVRSSLVSNLLLQLLCVVVVLADPVQSVVSCVVSVCVVVPPVCVVCCVPDPPLLLPDDLVSSVCSSCVVVVVPVFQRWHWHDRDVVDTDTDSPDDSVSSVVSSVVVSVVD

Organism: NCBI:txid412755

Secondary structure (DSSP, 8-state):
-HHHHHHHHHHHHHH-TT-SSGGGGGGTTHHHHHHHHHHTTTTSS-HHHHHHHHHHHHHHHHHHTTSS-HHHHHHHHHHHHHHHS-HHHHHHTTT----GGG--HHHHHHHHHHTTSSS-----EEEEEETTEEEEES---HHHHHHHHHHHHHH-

pLDDT: mean 84.03, std 15.18, range [41.66, 97.88]

InterPro domains:
  IPR050071 Dehydroquinate Synthase [PTHR43622] (2-152)
  IPR056179 3-dehydroquinate synthase, C-terminal domain [PF24621] (1-118)

Radius of gyration: 15.8 Å; chains: 1; bounding box: 35×38×43 Å